Protein AF-A0A183GGQ4-F1 (afdb_monomer_lite)

pLDDT: mean 77.96, std 10.09, range [52.22, 89.38]

Structure (mmCIF, N/CA/C/O backbone):
data_AF-A0A183GGQ4-F1
#
_entry.id   AF-A0A183GGQ4-F1
#
loop_
_atom_site.group_PDB
_atom_site.id
_atom_site.type_symbol
_atom_site.label_atom_id
_atom_site.label_alt_id
_atom_site.label_comp_id
_atom_site.label_asym_id
_atom_site.label_entity_id
_atom_site.label_seq_id
_atom_site.pdbx_PDB_ins_code
_atom_site.Cartn_x
_atom_site.Cartn_y
_atom_site.Cartn_z
_atom_site.occupancy
_atom_site.B_iso_or_equiv
_atom_site.auth_seq_id
_atom_site.auth_comp_id
_atom_site.auth_asym_id
_atom_site.auth_atom_id
_atom_site.pdbx_PDB_model_num
ATOM 1 N N . MET A 1 1 ? -3.383 6.547 8.486 1.00 80.50 1 MET A N 1
ATOM 2 C CA . MET A 1 1 ? -3.764 6.280 9.888 1.00 80.50 1 MET A CA 1
ATOM 3 C C . MET A 1 1 ? -3.300 7.369 10.841 1.00 80.50 1 MET A C 1
ATOM 5 O O . MET A 1 1 ? -4.152 8.065 11.339 1.00 80.50 1 MET A O 1
ATOM 9 N N . LEU A 1 2 ? -2.002 7.576 11.098 1.00 82.81 2 LEU A N 1
ATOM 10 C CA . LEU A 1 2 ? -1.588 8.528 12.151 1.00 82.81 2 LEU A CA 1
ATOM 11 C C . LEU A 1 2 ? -1.743 10.007 11.765 1.00 82.81 2 LEU A C 1
ATOM 13 O O . LEU A 1 2 ? -2.312 10.785 12.515 1.00 82.81 2 LEU A O 1
ATOM 17 N N . VAL A 1 3 ? -1.233 10.399 10.595 1.00 86.12 3 VAL A N 1
ATOM 18 C CA . VAL A 1 3 ? -1.198 11.817 10.181 1.00 86.12 3 VAL A CA 1
ATOM 19 C C . VAL A 1 3 ? -2.548 12.297 9.645 1.00 86.12 3 VAL A C 1
ATOM 21 O O . VAL A 1 3 ? -2.937 13.435 9.869 1.00 86.12 3 VAL A O 1
ATOM 24 N N . LEU A 1 4 ? -3.249 11.422 8.924 1.00 85.50 4 LEU A N 1
ATOM 25 C CA . LEU A 1 4 ? -4.509 11.731 8.240 1.00 85.50 4 LEU A CA 1
ATOM 26 C C . LEU A 1 4 ? -5.741 11.165 8.963 1.00 85.50 4 LEU A C 1
ATOM 28 O O . LEU A 1 4 ? -6.827 11.198 8.404 1.00 85.50 4 LEU A O 1
ATOM 32 N N . ASP A 1 5 ? -5.554 10.561 10.139 1.00 88.38 5 ASP A N 1
ATOM 33 C CA . ASP A 1 5 ? -6.599 9.901 10.944 1.00 88.38 5 ASP A CA 1
ATOM 34 C C . ASP A 1 5 ? -7.474 8.854 10.212 1.00 88.38 5 ASP A C 1
ATOM 36 O O . ASP A 1 5 ? -8.535 8.469 10.687 1.00 88.38 5 ASP A O 1
ATOM 40 N N . LEU A 1 6 ? -7.014 8.356 9.058 1.00 88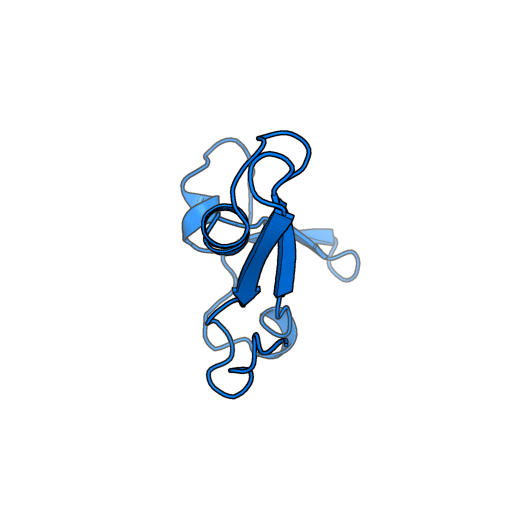.75 6 LEU A N 1
ATOM 41 C CA . LEU A 1 6 ? -7.757 7.394 8.235 1.00 88.75 6 LEU A CA 1
ATOM 42 C C . LEU A 1 6 ? -8.021 6.070 8.960 1.00 88.75 6 LEU A C 1
ATOM 44 O O . LEU A 1 6 ? -7.127 5.539 9.639 1.00 88.75 6 LEU A O 1
ATOM 48 N N . GLU A 1 7 ? -9.202 5.497 8.718 1.00 89.38 7 GLU A N 1
ATOM 49 C CA . GLU A 1 7 ? -9.533 4.134 9.129 1.00 89.38 7 GLU A CA 1
ATOM 50 C C . GLU A 1 7 ? -8.608 3.112 8.436 1.00 89.38 7 GLU A C 1
ATOM 52 O O . GLU A 1 7 ? -8.075 3.387 7.355 1.00 89.38 7 GLU A O 1
ATOM 57 N N . PRO A 1 8 ? -8.396 1.917 9.025 1.00 88.50 8 PRO A N 1
ATOM 58 C CA . PRO A 1 8 ? -7.515 0.895 8.457 1.00 88.50 8 PRO A CA 1
ATOM 59 C C . PRO A 1 8 ? -7.785 0.590 6.977 1.00 88.50 8 PRO A C 1
ATOM 61 O O . PRO A 1 8 ? -6.844 0.527 6.192 1.00 88.50 8 PRO A O 1
ATOM 64 N N . GLY A 1 9 ? -9.058 0.456 6.585 1.00 85.62 9 GLY A N 1
ATOM 65 C CA . GLY A 1 9 ? -9.438 0.167 5.197 1.00 85.62 9 GLY A CA 1
ATOM 66 C C . GLY A 1 9 ? -9.032 1.274 4.225 1.00 85.62 9 GLY A C 1
ATOM 67 O O . GLY A 1 9 ? -8.413 1.003 3.201 1.00 85.62 9 GLY A O 1
ATOM 68 N N . GLU A 1 10 ? -9.304 2.530 4.577 1.00 87.00 10 GLU A N 1
ATOM 69 C CA . GLU A 1 10 ? -8.936 3.691 3.758 1.00 87.00 10 GLU A CA 1
ATOM 70 C C . GLU A 1 10 ? -7.417 3.858 3.662 1.00 87.00 10 GLU A C 1
ATOM 72 O O . GLU A 1 10 ? -6.881 4.182 2.605 1.00 87.00 10 GLU A O 1
ATOM 77 N N . ALA A 1 11 ? -6.705 3.616 4.764 1.00 86.12 11 ALA A N 1
ATOM 78 C CA . ALA A 1 11 ? -5.255 3.736 4.803 1.00 86.12 11 ALA A CA 1
ATOM 79 C C . ALA A 1 11 ? -4.542 2.683 3.945 1.00 86.12 11 ALA A C 1
ATOM 81 O O . ALA A 1 11 ? -3.479 2.977 3.406 1.00 86.12 11 ALA A O 1
ATOM 82 N N . ILE A 1 12 ? -5.107 1.478 3.834 1.00 83.62 12 ILE A N 1
ATOM 83 C CA . ILE A 1 12 ? -4.550 0.390 3.020 1.00 83.62 12 ILE A CA 1
ATOM 84 C C . ILE A 1 12 ? -4.930 0.533 1.545 1.00 83.62 12 ILE A C 1
ATOM 86 O O . ILE A 1 12 ? -4.111 0.228 0.683 1.00 83.62 12 ILE A O 1
ATOM 90 N N . ALA A 1 13 ? -6.145 1.004 1.254 1.00 80.75 13 ALA A N 1
ATOM 91 C CA . ALA A 1 13 ? -6.594 1.254 -0.115 1.00 80.75 13 ALA A CA 1
ATOM 92 C C . ALA A 1 13 ? -5.925 2.486 -0.750 1.00 80.75 13 ALA A C 1
ATOM 94 O O . ALA A 1 13 ? -5.933 2.638 -1.970 1.00 80.75 13 ALA A O 1
ATOM 95 N N . GLY A 1 14 ? -5.365 3.382 0.068 1.00 79.94 14 GLY A N 1
ATOM 96 C CA . GLY A 1 14 ? -4.675 4.573 -0.404 1.00 79.94 14 GLY A CA 1
ATOM 97 C C . GLY A 1 14 ? -3.461 4.246 -1.276 1.00 79.94 14 GLY A C 1
ATOM 98 O O . GLY A 1 14 ? -2.690 3.332 -0.988 1.00 79.94 14 GLY A O 1
ATOM 99 N N . GLY A 1 15 ? -3.266 5.047 -2.326 1.00 80.69 15 GLY A N 1
ATOM 100 C CA . GLY A 1 15 ? -2.095 4.933 -3.185 1.00 80.69 15 GLY A CA 1
ATOM 101 C C . GLY A 1 15 ? -0.785 5.072 -2.402 1.00 80.69 15 GLY A C 1
ATOM 102 O O . GLY A 1 15 ? -0.623 5.965 -1.567 1.00 80.69 15 GLY A O 1
ATOM 103 N N . SER A 1 16 ? 0.166 4.202 -2.712 1.00 81.31 16 SER A N 1
ATOM 104 C CA . SER A 1 16 ? 1.464 4.078 -2.060 1.00 81.31 16 SER A CA 1
ATOM 105 C C . SER A 1 16 ? 2.617 4.422 -3.002 1.00 81.31 16 SER A C 1
ATOM 107 O O . SER A 1 16 ? 2.600 4.132 -4.201 1.00 81.31 16 SER A O 1
ATOM 109 N N . VAL A 1 17 ? 3.649 5.044 -2.431 1.00 85.94 17 VAL A N 1
ATOM 110 C CA . VAL A 1 17 ? 4.926 5.321 -3.091 1.00 85.94 17 VAL A CA 1
ATOM 111 C C . VAL A 1 17 ? 6.035 4.769 -2.209 1.00 85.94 17 VAL A C 1
ATOM 113 O O . VAL A 1 17 ? 5.991 4.911 -0.988 1.00 85.94 17 VAL A O 1
ATOM 116 N N . PHE A 1 18 ? 7.044 4.168 -2.823 1.00 84.44 18 PHE A N 1
ATOM 117 C CA . PHE A 1 18 ? 8.251 3.714 -2.149 1.00 84.44 18 PHE A CA 1
ATOM 118 C C . PHE A 1 18 ? 9.484 4.076 -2.973 1.00 84.44 18 PHE A C 1
ATOM 120 O O . PHE A 1 18 ? 9.405 4.284 -4.182 1.00 84.44 18 PHE A O 1
ATOM 127 N N . TYR A 1 19 ? 10.631 4.145 -2.311 1.00 85.25 19 TYR A N 1
ATOM 128 C CA . TYR A 1 19 ? 11.923 4.359 -2.948 1.00 85.25 19 TYR A CA 1
ATOM 129 C C . TYR A 1 19 ? 12.754 3.085 -2.812 1.00 85.25 19 TYR A C 1
ATOM 131 O O . TYR A 1 19 ? 12.889 2.563 -1.704 1.00 85.25 19 TYR A O 1
ATOM 139 N N . ASP A 1 20 ? 13.264 2.564 -3.924 1.00 83.94 20 ASP A N 1
ATOM 140 C CA . ASP A 1 20 ? 14.162 1.414 -3.928 1.00 83.94 20 ASP A CA 1
ATOM 141 C C . ASP A 1 20 ? 15.615 1.901 -3.961 1.00 83.94 20 ASP A C 1
ATOM 143 O O . ASP A 1 20 ? 16.070 2.538 -4.908 1.00 83.94 20 ASP A O 1
ATOM 147 N N . TYR A 1 21 ? 16.355 1.609 -2.893 1.00 84.06 21 TYR A N 1
ATOM 148 C CA . TYR A 1 21 ? 17.755 2.011 -2.762 1.00 84.06 21 TYR A CA 1
ATOM 149 C C . TYR A 1 21 ? 18.708 1.191 -3.642 1.00 84.06 21 TYR A C 1
ATOM 151 O O . TYR A 1 21 ? 19.863 1.577 -3.791 1.00 84.06 21 TYR A O 1
ATOM 159 N N . ARG A 1 22 ? 18.265 0.060 -4.209 1.00 83.94 22 ARG A N 1
ATOM 160 C CA . ARG A 1 22 ? 19.108 -0.797 -5.060 1.00 83.94 22 ARG A CA 1
ATOM 161 C C . ARG A 1 22 ? 19.339 -0.186 -6.436 1.00 83.94 22 ARG A C 1
ATOM 163 O O . ARG A 1 22 ? 20.397 -0.397 -7.020 1.00 83.94 22 ARG A O 1
ATOM 170 N N . ASP A 1 23 ? 18.350 0.537 -6.951 1.00 88.62 23 ASP A N 1
ATOM 171 C CA . ASP A 1 23 ? 18.396 1.167 -8.271 1.00 88.62 23 ASP A CA 1
ATOM 172 C C . ASP A 1 23 ? 18.124 2.679 -8.248 1.00 88.62 23 ASP A C 1
ATOM 174 O O . ASP A 1 23 ? 18.038 3.302 -9.307 1.00 88.62 23 ASP A O 1
ATOM 178 N N . GLU A 1 24 ? 18.020 3.254 -7.047 1.00 87.81 24 GLU A N 1
ATOM 179 C CA . GLU A 1 24 ? 17.818 4.676 -6.769 1.00 87.81 24 GLU A CA 1
ATOM 180 C C . GLU A 1 24 ? 16.527 5.264 -7.371 1.00 87.81 24 GLU A C 1
ATOM 182 O O . GLU A 1 24 ? 16.447 6.469 -7.646 1.00 87.81 24 GLU A O 1
ATOM 187 N N . LYS A 1 25 ? 15.484 4.442 -7.567 1.00 86.69 25 LYS A N 1
ATOM 188 C CA . LYS A 1 25 ? 14.221 4.868 -8.192 1.00 86.69 25 LYS A CA 1
ATOM 189 C C . LYS A 1 25 ? 13.042 4.893 -7.230 1.00 86.69 25 LYS A C 1
ATOM 191 O O . LYS A 1 25 ? 12.883 4.060 -6.342 1.00 86.69 25 LYS A O 1
ATOM 196 N N . ALA A 1 26 ? 12.150 5.850 -7.478 1.00 87.75 26 ALA A N 1
ATOM 197 C CA . ALA A 1 26 ? 10.833 5.895 -6.864 1.00 87.75 26 ALA A CA 1
ATOM 198 C C . ALA A 1 26 ? 9.831 5.073 -7.680 1.00 87.75 26 ALA A C 1
ATOM 200 O O . ALA A 1 26 ? 9.742 5.182 -8.908 1.00 87.75 26 ALA A O 1
ATOM 201 N N . TYR A 1 27 ? 9.022 4.312 -6.966 1.00 86.31 27 TYR A N 1
ATOM 202 C CA . TYR A 1 27 ? 8.008 3.429 -7.499 1.00 86.31 27 TYR A CA 1
ATOM 203 C C . TYR A 1 27 ? 6.680 3.681 -6.804 1.00 86.31 27 TYR A C 1
ATOM 205 O O . TYR A 1 27 ? 6.636 4.116 -5.654 1.00 86.31 27 TYR A O 1
ATOM 213 N N . CYS A 1 28 ? 5.588 3.420 -7.501 1.00 85.94 28 CYS A N 1
ATOM 214 C CA . CYS A 1 28 ? 4.257 3.678 -6.987 1.00 85.94 28 CYS A CA 1
ATOM 215 C C . CYS A 1 28 ? 3.234 2.707 -7.552 1.00 85.94 28 CYS A C 1
ATOM 217 O O . CYS A 1 28 ? 3.437 2.104 -8.609 1.00 85.94 28 CYS A O 1
ATOM 219 N N . ASP A 1 29 ? 2.109 2.590 -6.862 1.00 81.50 29 ASP A N 1
ATOM 220 C CA . ASP A 1 29 ? 0.924 1.988 -7.457 1.00 81.50 29 ASP A CA 1
ATOM 221 C C . ASP A 1 29 ? 0.196 2.966 -8.396 1.00 81.50 29 ASP A C 1
ATOM 223 O O . ASP A 1 29 ? 0.494 4.164 -8.491 1.00 81.50 29 ASP A O 1
ATOM 227 N N . ARG A 1 30 ? -0.767 2.429 -9.156 1.00 77.69 30 ARG A N 1
ATOM 228 C CA . ARG A 1 30 ? -1.546 3.220 -10.122 1.00 77.69 30 ARG A CA 1
ATOM 229 C C . ARG A 1 30 ? -2.323 4.354 -9.458 1.00 77.69 30 ARG A C 1
ATOM 231 O O . ARG A 1 30 ? -2.464 5.415 -10.065 1.00 77.69 30 ARG A O 1
ATOM 238 N N . GLU A 1 31 ? -2.830 4.119 -8.252 1.00 76.62 31 GLU A N 1
ATOM 239 C CA . GLU A 1 31 ? -3.574 5.097 -7.456 1.00 76.62 31 GLU A CA 1
ATOM 240 C C . GLU A 1 31 ? -2.672 6.290 -7.097 1.00 76.62 31 GLU A C 1
ATOM 242 O O . GLU A 1 31 ? -3.026 7.437 -7.382 1.00 76.62 31 GLU A O 1
ATOM 247 N N . ALA A 1 32 ? -1.455 6.039 -6.604 1.00 77.12 32 ALA A N 1
A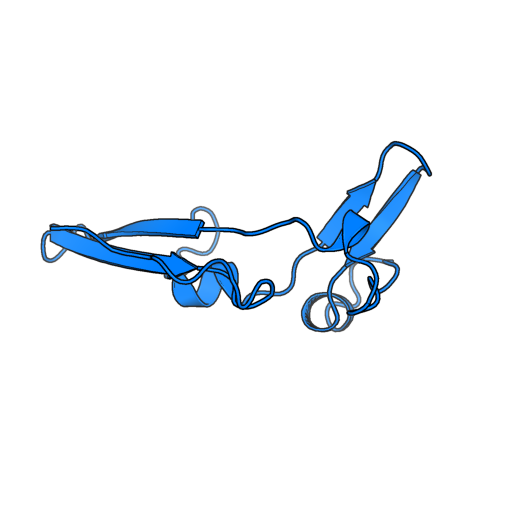TOM 248 C CA . ALA A 1 32 ? -0.491 7.079 -6.253 1.00 77.12 32 ALA A CA 1
ATOM 249 C C . ALA A 1 32 ? 0.036 7.862 -7.458 1.00 77.12 32 ALA A C 1
ATOM 251 O O . ALA A 1 32 ? 0.283 9.059 -7.333 1.00 77.12 32 ALA A O 1
ATOM 252 N N . LYS A 1 33 ? 0.147 7.260 -8.651 1.00 74.25 33 LYS A N 1
ATOM 253 C CA . LYS A 1 33 ? 0.564 8.001 -9.860 1.00 74.25 33 LYS A CA 1
ATOM 254 C C . LYS A 1 33 ? -0.381 9.152 -10.226 1.00 74.25 33 LYS A C 1
ATOM 256 O O . LYS A 1 33 ? 0.022 10.093 -10.913 1.00 74.25 33 LYS A O 1
ATOM 261 N N . ARG A 1 34 ? -1.641 9.115 -9.779 1.00 73.19 34 ARG A N 1
ATOM 262 C CA . ARG A 1 34 ? -2.580 10.237 -9.962 1.00 73.19 34 ARG A CA 1
ATOM 263 C C . ARG A 1 34 ? -2.163 11.472 -9.155 1.00 73.19 34 ARG A C 1
ATOM 265 O O . ARG A 1 34 ? -2.541 12.589 -9.511 1.00 73.19 34 ARG A O 1
ATOM 272 N N . ILE A 1 35 ? -1.344 11.291 -8.120 1.00 70.50 35 ILE A N 1
ATOM 273 C CA . ILE A 1 35 ? -0.760 12.355 -7.308 1.00 70.50 35 ILE A CA 1
ATOM 274 C C . ILE A 1 35 ? 0.456 12.917 -8.061 1.00 70.50 35 ILE A C 1
ATOM 276 O O . ILE A 1 35 ? 1.585 12.462 -7.908 1.00 70.50 35 ILE A O 1
ATOM 280 N N . LYS A 1 36 ? 0.229 13.955 -8.877 1.00 67.94 36 LYS A N 1
ATOM 281 C CA . LYS A 1 36 ? 1.247 14.604 -9.738 1.00 67.94 36 LYS A CA 1
ATOM 282 C C . LYS A 1 36 ? 2.451 15.219 -8.997 1.00 67.94 36 LYS A C 1
ATOM 284 O O . LYS A 1 36 ? 3.337 15.766 -9.645 1.00 67.94 36 LYS A O 1
ATOM 289 N N . ALA A 1 37 ? 2.471 15.178 -7.666 1.00 72.56 37 ALA A N 1
ATOM 290 C CA . ALA A 1 37 ? 3.527 15.754 -6.840 1.00 72.56 37 ALA A CA 1
ATOM 291 C C . ALA A 1 37 ? 4.793 14.882 -6.764 1.00 72.56 37 ALA A C 1
ATOM 293 O O . ALA A 1 37 ? 5.840 15.387 -6.366 1.00 72.56 37 ALA A O 1
ATOM 294 N N . ILE A 1 38 ? 4.719 13.596 -7.132 1.00 71.56 38 ILE A N 1
ATOM 295 C CA . ILE A 1 38 ? 5.849 12.666 -7.033 1.00 71.56 38 ILE A CA 1
ATOM 296 C C . ILE A 1 38 ? 6.083 11.992 -8.387 1.00 71.56 38 ILE A C 1
ATOM 298 O O . ILE A 1 38 ? 5.189 11.356 -8.942 1.00 71.56 38 ILE A O 1
ATOM 302 N N . SER A 1 39 ? 7.299 12.125 -8.923 1.00 84.88 39 SER A N 1
ATOM 303 C CA . SER A 1 39 ? 7.730 11.344 -10.086 1.00 84.88 39 SER A CA 1
ATOM 304 C C . SER A 1 39 ? 8.030 9.918 -9.633 1.00 84.88 39 SER A C 1
ATOM 306 O O . SER A 1 39 ? 8.924 9.709 -8.816 1.00 84.88 39 SER A O 1
ATOM 308 N N . CYS A 1 40 ? 7.269 8.947 -10.131 1.00 87.31 40 CYS A N 1
ATOM 309 C CA . CYS A 1 40 ? 7.413 7.542 -9.772 1.00 87.31 40 CYS A CA 1
ATOM 310 C C . CYS A 1 40 ? 7.107 6.624 -10.961 1.00 87.31 40 CYS A C 1
ATOM 312 O O . CYS A 1 40 ? 6.302 6.948 -11.844 1.00 87.31 40 CYS A O 1
ATOM 314 N N . THR A 1 41 ? 7.748 5.458 -10.972 1.00 89.12 41 THR A N 1
ATOM 315 C CA . THR A 1 41 ? 7.479 4.390 -11.938 1.00 89.12 41 THR A CA 1
ATOM 316 C C . THR A 1 41 ? 6.353 3.508 -11.413 1.00 89.12 41 THR A C 1
ATOM 318 O O . THR A 1 41 ? 6.378 3.091 -10.259 1.00 89.12 41 THR A O 1
ATOM 321 N N . VAL A 1 42 ? 5.356 3.213 -12.249 1.00 87.31 42 VAL A N 1
ATOM 322 C CA . VAL A 1 42 ? 4.275 2.302 -11.846 1.00 87.31 42 VAL A CA 1
ATOM 323 C C . VAL A 1 42 ? 4.841 0.897 -11.756 1.00 87.31 42 VAL A C 1
ATOM 325 O O . VAL A 1 42 ? 5.373 0.401 -12.751 1.00 87.31 42 VAL A O 1
ATOM 328 N N . VAL A 1 43 ? 4.704 0.266 -10.593 1.00 83.81 43 VAL A N 1
ATOM 329 C CA . VAL A 1 43 ? 4.980 -1.165 -10.454 1.00 83.81 43 VAL A CA 1
ATOM 330 C C . VAL A 1 43 ? 3.944 -1.925 -11.268 1.00 83.81 43 VAL A C 1
ATOM 332 O O . VAL A 1 43 ? 2.747 -1.654 -11.164 1.00 83.81 43 VAL A O 1
ATOM 335 N N . ARG A 1 44 ? 4.400 -2.839 -12.123 1.00 80.44 44 ARG A N 1
ATOM 336 C CA . ARG A 1 44 ? 3.486 -3.668 -12.906 1.00 80.44 44 ARG A CA 1
ATOM 337 C C . ARG A 1 44 ? 2.839 -4.706 -11.999 1.00 80.44 44 ARG A C 1
ATOM 339 O O . ARG A 1 44 ? 3.498 -5.230 -11.111 1.00 80.44 44 ARG A O 1
ATOM 346 N N . ASP A 1 45 ? 1.581 -5.038 -12.256 1.00 74.75 45 ASP A N 1
ATOM 347 C CA . ASP A 1 45 ? 0.832 -5.998 -11.433 1.00 74.75 45 ASP A CA 1
ATOM 348 C C . ASP A 1 45 ? 1.431 -7.426 -11.487 1.00 74.75 45 ASP A C 1
ATOM 350 O O . ASP A 1 45 ? 1.164 -8.235 -10.607 1.00 74.75 45 ASP A O 1
ATOM 354 N N . ASP A 1 46 ? 2.246 -7.734 -12.506 1.00 74.31 46 ASP A N 1
ATOM 355 C CA . ASP A 1 46 ? 2.943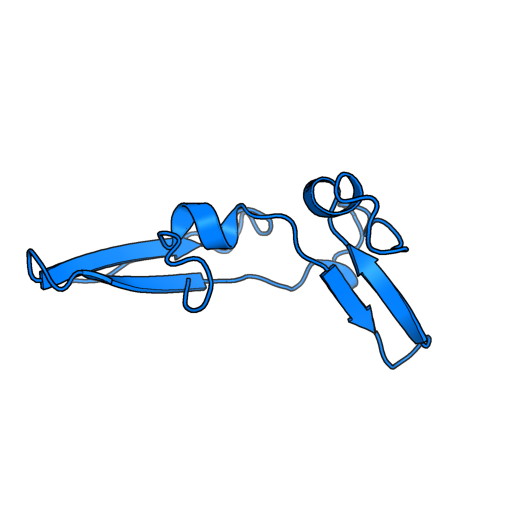 -9.015 -12.705 1.00 74.31 46 ASP A CA 1
ATOM 356 C C . ASP A 1 46 ? 4.368 -9.055 -12.120 1.00 74.31 46 ASP A C 1
ATOM 358 O O . ASP A 1 46 ? 5.077 -10.040 -12.295 1.00 74.31 46 ASP A O 1
ATOM 362 N N . ASP A 1 47 ? 4.813 -8.003 -11.431 1.00 75.69 47 ASP A N 1
ATOM 363 C CA . ASP A 1 47 ? 6.125 -7.955 -10.779 1.00 75.69 47 ASP A CA 1
ATOM 364 C C . ASP A 1 47 ? 6.007 -8.384 -9.310 1.00 75.69 47 ASP A C 1
ATOM 366 O O . ASP A 1 47 ? 5.856 -7.556 -8.411 1.00 75.69 47 ASP A O 1
ATOM 370 N N . TRP A 1 48 ? 5.994 -9.694 -9.054 1.00 71.06 48 TRP A N 1
ATOM 371 C CA . TRP A 1 48 ? 5.795 -10.231 -7.701 1.00 71.06 48 TRP A CA 1
ATOM 372 C C . TRP A 1 48 ? 6.875 -9.788 -6.709 1.00 71.06 48 TRP A C 1
ATOM 374 O O . TRP A 1 48 ? 6.558 -9.539 -5.552 1.00 71.06 48 TRP A O 1
ATOM 384 N N . GLU A 1 49 ? 8.125 -9.619 -7.151 1.00 70.19 49 GLU A N 1
ATOM 385 C CA . GLU A 1 49 ? 9.215 -9.152 -6.283 1.00 70.19 49 GLU A CA 1
ATOM 386 C C . GLU A 1 49 ? 8.998 -7.703 -5.825 1.00 70.19 49 GLU A C 1
ATOM 388 O O . GLU A 1 49 ? 9.313 -7.347 -4.687 1.00 70.19 49 GLU A O 1
ATOM 393 N N . ALA A 1 50 ? 8.431 -6.856 -6.688 1.00 68.94 50 ALA A N 1
ATOM 394 C CA . ALA A 1 50 ? 8.069 -5.488 -6.334 1.00 68.94 50 ALA A CA 1
ATOM 395 C C . ALA A 1 50 ? 6.714 -5.376 -5.599 1.00 68.94 50 ALA A C 1
ATOM 397 O O . ALA A 1 50 ? 6.491 -4.388 -4.887 1.00 68.94 50 ALA A O 1
ATOM 398 N N . ASN A 1 51 ? 5.826 -6.368 -5.755 1.00 69.25 51 ASN A N 1
ATOM 399 C CA . ASN A 1 51 ? 4.482 -6.420 -5.165 1.00 69.25 51 ASN A CA 1
ATOM 400 C C . ASN A 1 51 ? 4.362 -7.265 -3.883 1.00 69.25 51 ASN A C 1
ATOM 402 O O . ASN A 1 51 ? 3.270 -7.295 -3.317 1.00 69.25 51 ASN A O 1
ATOM 406 N N . ASP A 1 52 ? 5.439 -7.875 -3.373 1.00 66.50 52 ASP A N 1
ATOM 407 C CA . ASP A 1 52 ? 5.487 -8.615 -2.089 1.00 66.50 52 ASP A CA 1
ATOM 408 C C . ASP A 1 52 ? 5.364 -7.693 -0.852 1.00 66.50 52 ASP A C 1
ATOM 410 O O . ASP A 1 52 ? 6.087 -7.768 0.139 1.00 66.50 52 ASP A O 1
ATOM 414 N N . ARG A 1 53 ? 4.470 -6.709 -0.928 1.00 69.38 53 ARG A N 1
ATOM 415 C CA . ARG A 1 53 ? 4.230 -5.710 0.110 1.00 69.38 53 ARG A CA 1
ATOM 416 C C . ARG A 1 53 ? 2.792 -5.801 0.562 1.00 69.38 53 ARG A C 1
ATOM 418 O O . ARG A 1 53 ? 1.975 -4.908 0.326 1.00 69.38 53 ARG A O 1
ATOM 425 N N . VAL A 1 54 ? 2.497 -6.911 1.225 1.00 70.69 54 VAL A N 1
ATOM 426 C CA . VAL A 1 54 ? 1.243 -7.093 1.947 1.00 70.69 54 VAL A CA 1
ATOM 427 C C . VAL A 1 54 ? 1.260 -6.174 3.165 1.00 70.69 54 VAL A C 1
ATOM 429 O O . VAL A 1 54 ? 2.157 -6.235 4.006 1.00 70.69 54 VAL A O 1
ATOM 432 N N . VAL A 1 55 ? 0.264 -5.296 3.254 1.00 75.81 55 VAL A N 1
ATOM 433 C CA . VAL A 1 55 ? 0.078 -4.403 4.400 1.00 75.81 55 VAL A CA 1
ATOM 434 C C . VAL A 1 55 ? -1.164 -4.853 5.147 1.00 75.81 55 VAL A C 1
ATOM 436 O O . VAL A 1 55 ? -2.224 -5.039 4.552 1.00 75.81 55 VAL A O 1
ATOM 439 N N . MET A 1 56 ? -1.023 -5.008 6.457 1.00 82.75 56 MET A N 1
ATOM 440 C CA . MET A 1 56 ? -2.124 -5.225 7.385 1.00 82.75 56 MET A CA 1
ATOM 441 C C . MET A 1 56 ? -2.142 -4.074 8.377 1.00 82.75 56 MET A C 1
ATOM 443 O O . MET A 1 56 ? -1.090 -3.633 8.845 1.00 82.75 56 MET A O 1
ATOM 447 N N . ALA A 1 57 ? -3.332 -3.595 8.712 1.00 85.50 57 ALA A N 1
ATOM 448 C CA . ALA A 1 57 ? -3.496 -2.533 9.686 1.00 85.50 57 ALA A CA 1
ATOM 449 C C . ALA A 1 57 ? -4.650 -2.841 10.627 1.00 85.50 57 ALA A C 1
ATOM 451 O O . ALA A 1 57 ? -5.696 -3.332 10.207 1.00 85.50 57 ALA A O 1
ATOM 452 N N . VAL A 1 58 ? -4.454 -2.511 11.901 1.00 88.06 58 VAL A N 1
ATOM 453 C CA . VAL A 1 58 ? -5.455 -2.669 12.953 1.00 88.06 58 VAL A CA 1
ATOM 454 C C . VAL A 1 58 ? -5.515 -1.382 13.766 1.00 88.06 58 VAL A C 1
ATOM 456 O O . VAL A 1 58 ? -4.481 -0.816 14.124 1.00 88.06 58 VAL A O 1
ATOM 459 N N . ARG A 1 59 ? -6.727 -0.918 14.068 1.00 88.25 59 ARG A N 1
ATOM 460 C CA . ARG A 1 59 ? -6.993 0.236 14.929 1.00 88.25 59 ARG A CA 1
ATOM 461 C C . ARG A 1 59 ? -7.972 -0.169 16.017 1.00 88.25 59 ARG A C 1
ATOM 463 O O . ARG A 1 59 ? -9.051 -0.674 15.724 1.00 88.25 59 ARG A O 1
ATOM 470 N N . ARG A 1 60 ? -7.616 0.137 17.264 1.00 88.06 60 ARG A N 1
ATOM 471 C CA . ARG A 1 60 ? -8.582 0.182 18.359 1.00 88.06 60 ARG A CA 1
ATOM 472 C C . ARG A 1 60 ? -9.271 1.539 18.339 1.00 88.06 60 ARG A C 1
ATOM 474 O O . ARG A 1 60 ? -8.589 2.562 18.437 1.00 88.06 60 ARG A O 1
ATOM 481 N N . ARG A 1 61 ? -10.593 1.561 18.210 1.00 84.25 61 ARG A N 1
ATOM 482 C CA . ARG A 1 61 ? -11.361 2.801 18.314 1.00 84.25 61 ARG A CA 1
ATOM 483 C C . ARG A 1 61 ? -11.568 3.163 19.783 1.00 84.25 61 ARG A C 1
ATOM 485 O O . ARG A 1 61 ? -11.793 2.300 20.631 1.00 84.25 61 ARG A O 1
ATOM 492 N N . THR A 1 62 ? -11.405 4.441 20.107 1.00 80.50 62 THR A N 1
ATOM 493 C CA . THR A 1 62 ? -11.436 4.945 21.490 1.00 80.50 62 THR A CA 1
ATOM 494 C C . THR A 1 62 ? -12.849 5.229 21.998 1.00 80.50 62 THR A C 1
ATOM 496 O O . THR A 1 62 ? -13.035 5.363 23.202 1.00 80.50 62 THR A O 1
ATOM 499 N N . ASP A 1 63 ? -13.826 5.317 21.099 1.00 78.75 63 ASP A N 1
ATOM 500 C CA . ASP A 1 63 ? -15.240 5.607 21.358 1.00 78.75 63 ASP A CA 1
ATOM 5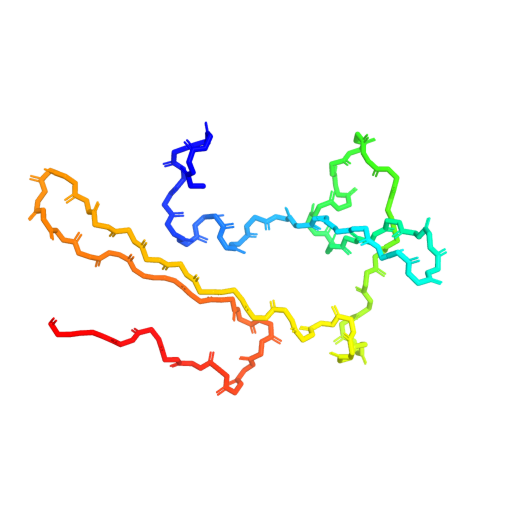01 C C . ASP A 1 63 ? -16.028 4.383 21.857 1.00 78.75 63 ASP A C 1
ATOM 503 O O . ASP A 1 63 ? -16.799 4.492 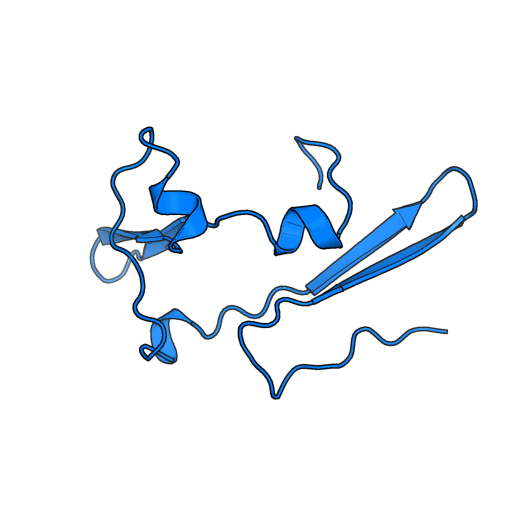22.809 1.00 78.75 63 ASP A O 1
ATOM 507 N N . HIS A 1 64 ? -15.798 3.215 21.256 1.00 75.56 64 HIS A N 1
ATOM 508 C CA . HIS A 1 64 ? -16.544 1.982 21.530 1.00 75.56 64 HIS A CA 1
ATOM 509 C C . HIS A 1 64 ? -15.652 0.809 21.951 1.00 75.56 64 HIS A C 1
ATOM 511 O O . HIS A 1 64 ? -16.146 -0.220 22.399 1.00 75.56 64 HIS A O 1
ATOM 517 N N . GLY A 1 65 ? -14.325 0.967 21.871 1.00 78.62 65 GLY A N 1
ATOM 518 C CA . GLY A 1 65 ? -13.368 -0.098 22.172 1.00 78.62 65 GLY A CA 1
ATOM 519 C C . GLY A 1 65 ? -13.248 -1.152 21.069 1.00 78.62 65 GLY A C 1
ATOM 520 O O . GLY A 1 65 ? -12.431 -2.061 21.216 1.00 78.62 65 GLY A O 1
ATOM 521 N N . ASP A 1 66 ? -14.011 -0.997 19.985 1.00 85.56 66 ASP A N 1
ATOM 522 C CA . ASP A 1 66 ? -14.028 -1.888 18.833 1.00 85.56 66 ASP A CA 1
ATOM 523 C C . ASP A 1 66 ? -12.671 -1.934 18.127 1.00 85.56 66 ASP A C 1
ATOM 525 O O . ASP A 1 66 ? -11.910 -0.958 18.087 1.00 85.56 66 ASP A O 1
ATOM 529 N N . MET A 1 67 ? -12.390 -3.087 17.530 1.00 85.56 67 MET A N 1
ATOM 530 C CA . MET A 1 67 ? -11.203 -3.320 16.720 1.00 85.56 67 MET A CA 1
ATOM 531 C C . MET A 1 67 ? -11.600 -3.323 15.249 1.00 85.56 67 MET A C 1
ATOM 533 O O . MET A 1 67 ? -12.443 -4.111 14.827 1.00 85.56 67 MET A O 1
ATOM 537 N N . VAL A 1 68 ? -10.966 -2.459 14.462 1.00 87.19 68 VAL A N 1
ATOM 538 C CA . VAL A 1 68 ? -11.109 -2.448 13.005 1.00 87.19 68 VAL A CA 1
ATOM 539 C C . VAL A 1 68 ? -9.803 -2.904 12.398 1.00 87.19 68 VAL A C 1
ATOM 541 O O . VAL A 1 68 ? -8.738 -2.410 12.767 1.00 87.19 68 VAL A O 1
ATOM 544 N N . ALA A 1 69 ? -9.886 -3.848 11.470 1.00 85.75 69 ALA A N 1
ATOM 545 C CA . ALA A 1 69 ? -8.742 -4.400 10.771 1.00 85.75 69 ALA A CA 1
ATOM 546 C C . ALA A 1 69 ? -8.983 -4.373 9.264 1.00 85.75 69 ALA A C 1
ATOM 548 O O . ALA A 1 69 ? -10.114 -4.514 8.802 1.00 85.75 69 ALA A O 1
ATOM 549 N N . ALA A 1 70 ? -7.910 -4.196 8.505 1.00 85.88 70 ALA A N 1
ATOM 550 C CA . ALA A 1 70 ? -7.921 -4.304 7.058 1.00 85.88 70 ALA A CA 1
ATOM 551 C C . ALA A 1 70 ? -6.616 -4.945 6.571 1.00 85.88 70 ALA A C 1
ATOM 553 O O . ALA A 1 70 ? -5.583 -4.879 7.245 1.00 85.88 70 ALA A O 1
ATOM 554 N N . ILE A 1 71 ? -6.680 -5.556 5.391 1.00 81.44 71 ILE A N 1
ATOM 555 C CA . ILE A 1 71 ? -5.558 -6.181 4.694 1.00 81.44 71 ILE A CA 1
ATOM 556 C C . ILE A 1 71 ? -5.578 -5.750 3.230 1.00 81.44 71 ILE A C 1
ATOM 558 O O . ILE A 1 71 ? -6.645 -5.504 2.668 1.00 81.44 71 ILE A O 1
ATOM 562 N N . ASN A 1 72 ? -4.395 -5.610 2.640 1.00 76.56 72 ASN A N 1
ATOM 563 C CA . ASN A 1 72 ? -4.241 -5.290 1.228 1.00 76.56 72 ASN A CA 1
ATOM 564 C C . ASN A 1 72 ? -4.607 -6.506 0.362 1.00 76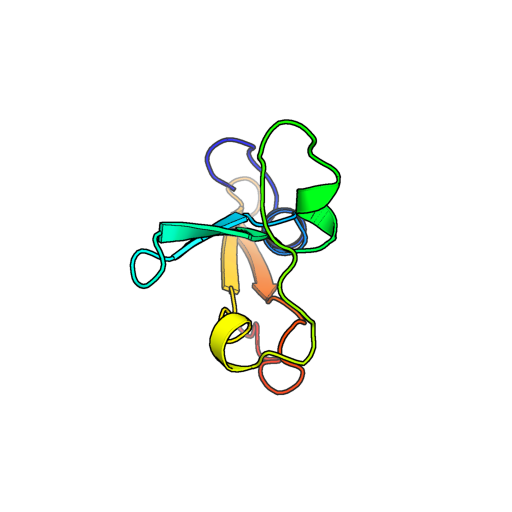.56 72 ASN A C 1
ATOM 566 O O . ASN A 1 72 ? -4.115 -7.600 0.620 1.00 76.56 72 ASN A O 1
ATOM 570 N N . ASP A 1 73 ? -5.422 -6.311 -0.673 1.00 71.31 73 ASP A N 1
ATOM 571 C CA . ASP A 1 73 ? -5.926 -7.370 -1.561 1.00 71.31 73 ASP A CA 1
ATOM 572 C C . ASP A 1 73 ? -4.945 -7.767 -2.680 1.00 71.31 73 ASP A C 1
ATOM 574 O O . ASP A 1 73 ? -5.227 -8.675 -3.463 1.00 71.31 73 ASP A O 1
ATOM 578 N N . LYS A 1 74 ? -3.773 -7.118 -2.740 1.00 67.44 74 LYS A N 1
ATOM 579 C CA . LYS A 1 74 ? -2.716 -7.383 -3.733 1.00 67.44 74 LYS A CA 1
ATOM 580 C C . LYS A 1 74 ? -2.173 -8.816 -3.703 1.00 67.44 74 LYS A C 1
ATOM 582 O O . LYS A 1 74 ? -1.605 -9.254 -4.700 1.00 67.44 74 LYS A O 1
ATOM 587 N N . ASP A 1 75 ? -2.384 -9.551 -2.614 1.00 62.22 75 ASP A N 1
ATOM 588 C CA . ASP A 1 75 ? -2.131 -10.988 -2.553 1.00 62.22 75 ASP A CA 1
ATOM 589 C C . ASP A 1 75 ? -3.407 -11.747 -2.160 1.00 62.22 75 ASP A C 1
ATOM 591 O O . ASP A 1 75 ? -3.790 -11.820 -0.994 1.00 62.22 75 ASP A O 1
ATOM 595 N N . SER A 1 76 ? -4.047 -12.369 -3.156 1.00 58.41 76 SER A N 1
ATOM 596 C CA . SER A 1 76 ? -5.252 -13.197 -2.978 1.00 58.41 76 SER A CA 1
ATOM 597 C C . SER A 1 76 ? -5.064 -14.411 -2.052 1.00 58.41 76 SER A C 1
ATOM 599 O O . SER A 1 76 ? -6.049 -15.038 -1.651 1.00 58.41 76 SER A O 1
ATOM 601 N N . THR A 1 77 ? -3.821 -14.760 -1.707 1.00 56.31 77 THR A N 1
ATOM 602 C CA . THR A 1 77 ? -3.494 -15.855 -0.786 1.00 56.31 77 THR A CA 1
ATOM 603 C C . THR A 1 77 ? -3.411 -15.397 0.674 1.00 56.31 77 THR A C 1
ATOM 605 O O . THR A 1 77 ? -3.588 -16.212 1.583 1.00 56.31 77 THR A O 1
ATOM 608 N N . PHE A 1 78 ? -3.252 -14.091 0.916 1.00 56.72 78 PHE A N 1
ATOM 609 C CA . PHE A 1 78 ? -3.215 -13.473 2.240 1.00 56.72 78 PHE A CA 1
ATOM 610 C C . PHE A 1 78 ? -4.592 -12.884 2.589 1.00 56.72 78 PHE A C 1
ATOM 612 O O . PHE A 1 78 ? -4.874 -11.716 2.354 1.00 56.72 78 PHE A O 1
ATOM 619 N N . ASN A 1 79 ? -5.478 -13.707 3.158 1.00 52.22 79 ASN A N 1
ATOM 620 C CA . ASN A 1 79 ? -6.886 -13.351 3.404 1.00 52.22 79 ASN A CA 1
ATOM 621 C C . ASN A 1 79 ? -7.332 -13.546 4.868 1.00 52.22 79 ASN A C 1
ATOM 623 O O . ASN A 1 79 ? -8.421 -14.054 5.128 1.00 52.22 79 ASN A O 1
ATOM 627 N N . TYR A 1 80 ? -6.513 -13.159 5.855 1.00 56.06 80 TYR A N 1
ATOM 628 C CA . TYR A 1 80 ? -6.858 -13.384 7.269 1.00 56.06 80 TYR A CA 1
ATOM 629 C C . TYR A 1 80 ? -6.616 -12.158 8.156 1.00 56.06 80 TYR A C 1
ATOM 631 O O . TYR A 1 80 ? -5.648 -12.093 8.906 1.00 56.06 80 TYR A O 1
ATOM 639 N N . ALA A 1 81 ? -7.552 -11.206 8.129 1.00 55.19 81 ALA A N 1
ATOM 640 C CA . ALA A 1 81 ? -7.739 -10.260 9.229 1.00 55.19 81 ALA A CA 1
ATOM 641 C C . ALA A 1 81 ? -8.737 -10.870 10.232 1.00 55.19 81 ALA A C 1
ATOM 643 O O . ALA A 1 81 ? -9.931 -10.591 10.173 1.00 55.19 81 ALA A O 1
ATOM 644 N N . VAL A 1 82 ? -8.269 -11.768 11.107 1.00 55.25 82 VAL A N 1
ATOM 645 C CA . VAL A 1 82 ? -9.124 -12.477 12.081 1.00 55.25 82 VAL A CA 1
ATOM 646 C C . VAL A 1 82 ? -8.650 -12.178 13.502 1.00 55.25 82 VAL A C 1
ATOM 648 O O . VAL A 1 82 ? -7.455 -12.245 13.783 1.00 55.25 82 VAL A O 1
ATOM 651 N N . GLY A 1 83 ? -9.582 -11.862 14.400 1.00 56.69 83 GLY A N 1
ATOM 652 C CA . GLY A 1 83 ? -9.337 -11.629 15.825 1.00 56.69 83 GLY A CA 1
ATOM 653 C C . GLY A 1 83 ? -10.592 -11.931 16.649 1.00 56.69 83 GLY A C 1
ATOM 654 O O . GLY A 1 83 ? -11.692 -11.928 16.096 1.00 56.69 83 GLY A O 1
ATOM 655 N N . TYR A 1 84 ? -10.413 -12.232 17.938 1.00 54.66 84 TYR A N 1
ATOM 656 C CA . TYR A 1 84 ? -11.467 -12.487 18.931 1.00 54.66 84 TYR A CA 1
ATOM 657 C C . TYR A 1 84 ? -11.439 -11.438 20.044 1.00 54.66 84 TYR A C 1
ATOM 659 O O . TYR A 1 84 ? -10.342 -10.888 20.305 1.00 54.66 84 TYR A O 1
#

Radius of gyration: 14.81 Å; chains: 1; bounding box: 36×32×35 Å

Sequence (84 aa):
MLVLDLEPGEAIAGGSVFYDYRDEKAYCDREAKRIKAISCTVVRDDDWEANDRVVMAVRRRTDHGDMVAAINDKDSTFNYAVGY

Organism: Heligmosomoides polygyrus (NCBI:txid6339)

Foldseek 3Di:
DPPVPDAQACVQPAKDWDADPVVRFIEIDPRCVVVVPDDHHYDDLPPCVVLVDKDKDWDQDPPPRDIDIDIHCSDVVPDDPDDD

Secondary structure (DSSP, 8-state):
-TTT---HHHHHHS--EEEETTTTEEEE-HHHHT-TTS--EEPPTT-HHHH----EEEEE-TTT--EEEEE-TT-TT-------